Protein AF-A0AA88RQ34-F1 (afdb_monomer)

InterPro domains:
  IPR001025 Bromo adjacent homology (BAH) domain [PF01426] (2-73)
  IPR001025 Bromo adjacent homology (BAH) domain [PS51038] (1-89)
  IPR043151 Bromo adjacent homology (BAH) domain superfamily [G3DSA:2.30.30.490] (1-89)

Structure (mmCIF, N/CA/C/O backbone):
data_AF-A0AA88RQ34-F1
#
_entry.id   AF-A0AA88RQ34-F1
#
loop_
_atom_site.group_PDB
_atom_site.id
_atom_site.type_symbol
_atom_site.label_atom_id
_atom_site.label_alt_id
_atom_site.label_comp_id
_atom_site.label_asym_id
_atom_site.label_entity_id
_atom_site.label_seq_id
_atom_site.pdbx_PDB_ins_code
_atom_site.Cartn_x
_atom_site.Cartn_y
_atom_site.Cartn_z
_atom_site.occupancy
_atom_site.B_iso_or_equiv
_atom_site.auth_seq_id
_atom_site.auth_comp_id
_atom_site.auth_asym_id
_atom_site.auth_atom_id
_atom_site.pdbx_PDB_model_num
ATOM 1 N N . ALA A 1 1 ? -5.042 7.411 10.299 1.00 92.00 1 ALA A N 1
ATOM 2 C CA . ALA A 1 1 ? -5.267 7.741 11.733 1.00 92.00 1 ALA A CA 1
ATOM 3 C C . ALA A 1 1 ? -5.231 6.464 12.579 1.00 92.00 1 ALA A C 1
ATOM 5 O O . ALA A 1 1 ? -5.412 5.398 12.010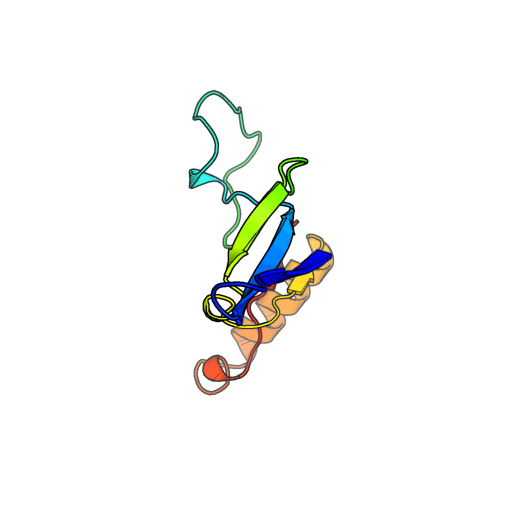 1.00 92.00 1 ALA A O 1
ATOM 6 N N . MET A 1 2 ? -5.004 6.529 13.897 1.00 95.62 2 MET A N 1
ATOM 7 C CA . MET A 1 2 ? -4.983 5.349 14.784 1.00 95.62 2 MET A CA 1
ATOM 8 C C . MET A 1 2 ? -5.837 5.600 16.028 1.00 95.62 2 MET A C 1
ATOM 10 O O . MET A 1 2 ? -5.810 6.704 16.568 1.00 95.62 2 MET A O 1
ATOM 14 N N . TRP A 1 3 ? -6.579 4.589 16.477 1.00 97.38 3 TRP A N 1
ATOM 15 C CA . TRP A 1 3 ? -7.414 4.672 17.677 1.00 97.38 3 TRP A CA 1
ATOM 16 C C . TRP A 1 3 ? -7.529 3.319 18.385 1.00 97.38 3 TRP A C 1
ATOM 18 O O . TRP A 1 3 ? -7.152 2.275 17.853 1.00 97.38 3 TRP A O 1
ATOM 28 N N . GLU A 1 4 ? -8.048 3.347 19.610 1.00 97.94 4 GLU A N 1
ATOM 29 C CA . GLU A 1 4 ? -8.356 2.161 20.408 1.00 97.94 4 GLU A CA 1
ATOM 30 C C . GLU A 1 4 ? -9.869 2.082 20.639 1.00 97.94 4 GLU A C 1
ATOM 32 O O . GLU A 1 4 ? -10.504 3.078 20.992 1.00 97.94 4 GLU A O 1
ATOM 37 N N . ASP A 1 5 ? -10.455 0.902 20.438 1.00 96.38 5 ASP A N 1
ATOM 38 C CA . ASP A 1 5 ? -11.841 0.625 20.800 1.00 96.38 5 ASP A CA 1
ATOM 39 C C . ASP A 1 5 ? -11.961 0.479 22.324 1.00 96.38 5 ASP A C 1
ATOM 41 O O . ASP A 1 5 ? -11.307 -0.361 22.941 1.00 96.38 5 ASP A O 1
ATOM 45 N N . ASN A 1 6 ? -12.813 1.287 22.956 1.00 96.00 6 ASN A N 1
ATOM 46 C CA . ASN A 1 6 ? -12.922 1.311 24.416 1.00 96.00 6 ASN A CA 1
ATOM 47 C C . ASN A 1 6 ? -13.583 0.047 25.008 1.00 96.00 6 ASN A C 1
ATOM 49 O O . ASN A 1 6 ? -13.378 -0.256 26.182 1.00 96.00 6 ASN A O 1
ATOM 53 N N . LYS A 1 7 ? -14.383 -0.692 24.227 1.00 97.12 7 LYS A N 1
ATOM 54 C CA . LYS A 1 7 ? -15.058 -1.914 24.689 1.00 97.12 7 LYS A CA 1
ATOM 55 C C . LYS A 1 7 ? -14.131 -3.118 24.598 1.00 97.12 7 LYS A C 1
ATOM 57 O O . LYS A 1 7 ? -14.043 -3.888 25.549 1.00 97.12 7 LYS A O 1
ATOM 62 N N . THR A 1 8 ? -13.454 -3.286 23.466 1.00 96.31 8 THR A N 1
ATOM 63 C CA . THR A 1 8 ? -12.631 -4.471 23.191 1.00 96.31 8 THR A CA 1
ATOM 64 C C . THR A 1 8 ? -11.150 -4.259 23.484 1.00 96.31 8 THR A C 1
ATOM 66 O O . THR A 1 8 ? -10.396 -5.229 23.492 1.00 96.31 8 THR A O 1
ATOM 69 N N . ARG A 1 9 ? -10.717 -3.008 23.701 1.00 96.31 9 ARG A N 1
ATOM 70 C CA . ARG A 1 9 ? -9.300 -2.599 23.783 1.00 96.31 9 ARG A CA 1
ATOM 71 C C . ARG A 1 9 ? -8.496 -2.913 22.521 1.00 96.31 9 ARG A C 1
ATOM 73 O O . ARG A 1 9 ? -7.267 -2.888 22.534 1.00 96.31 9 ARG A O 1
ATOM 80 N N . SER A 1 10 ? -9.180 -3.199 21.414 1.00 97.12 10 SER A N 1
ATOM 81 C CA . SER A 1 10 ? -8.543 -3.455 20.126 1.00 97.12 10 SER A CA 1
ATOM 82 C C . SER A 1 10 ? -8.030 -2.151 19.530 1.00 97.12 10 SER A C 1
ATOM 84 O O . SER A 1 10 ? -8.714 -1.130 19.566 1.00 97.12 10 SER A O 1
ATOM 86 N N . LYS A 1 11 ? -6.834 -2.192 18.946 1.00 98.06 11 LYS A N 1
ATOM 87 C CA . LYS A 1 11 ? -6.225 -1.042 18.274 1.00 98.06 11 LYS A CA 1
ATOM 88 C C . LYS A 1 11 ? -6.461 -1.133 16.777 1.00 98.06 11 LYS A C 1
ATOM 90 O O . LYS A 1 11 ? -6.248 -2.190 16.183 1.00 98.06 11 LYS A O 1
ATOM 95 N N . TRP A 1 12 ? -6.855 -0.019 16.185 1.00 97.81 12 TRP A N 1
ATOM 96 C CA . TRP A 1 12 ? -7.269 0.081 14.794 1.00 97.81 12 TRP A CA 1
ATOM 97 C C . TRP A 1 12 ? -6.543 1.222 14.092 1.00 97.81 12 TRP A C 1
ATOM 99 O O . TRP A 1 12 ? -6.149 2.210 14.718 1.00 97.81 12 TRP A O 1
ATOM 109 N N . VAL A 1 13 ? -6.362 1.066 12.786 1.00 97.19 13 VAL A N 1
ATOM 110 C CA . VAL A 1 13 ? -5.686 2.025 11.916 1.00 97.19 13 VAL A CA 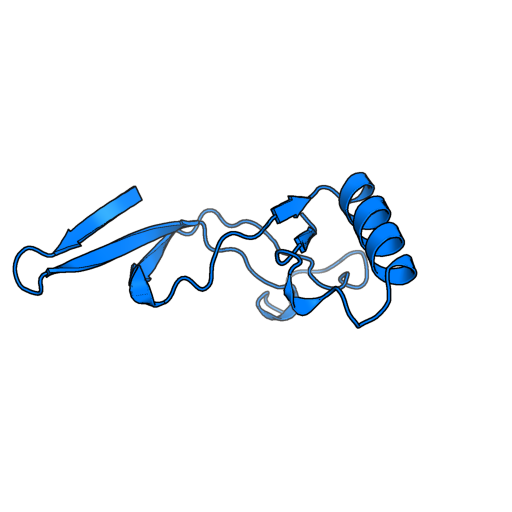1
ATOM 111 C C . VAL A 1 13 ? -6.534 2.262 10.673 1.00 97.19 13 VAL A C 1
ATOM 113 O O . VAL A 1 13 ? -7.013 1.308 10.068 1.00 97.19 13 VAL A O 1
ATOM 116 N N . ILE A 1 14 ? -6.676 3.535 10.302 1.00 96.25 14 ILE A N 1
ATOM 117 C CA . ILE A 1 14 ? -7.149 3.995 8.994 1.00 96.25 14 ILE A CA 1
ATOM 118 C C . ILE A 1 14 ? -5.923 4.353 8.169 1.00 96.25 14 ILE A C 1
ATOM 120 O O . ILE A 1 14 ? -5.108 5.170 8.625 1.00 96.25 14 ILE A O 1
ATOM 124 N N . GLY A 1 15 ? -5.833 3.791 6.972 1.00 92.75 15 GLY A N 1
ATOM 125 C CA . GLY A 1 15 ? -4.872 4.185 5.948 1.00 92.75 15 GLY A CA 1
ATOM 126 C C . GLY A 1 15 ? -5.490 4.097 4.559 1.00 92.75 15 GLY A C 1
ATOM 127 O O . GLY A 1 15 ? -6.513 3.439 4.385 1.00 92.75 15 GLY A O 1
ATOM 128 N N . SER A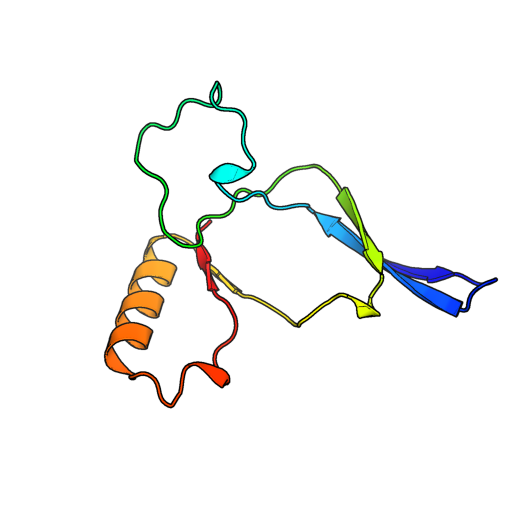 1 16 ? -4.855 4.744 3.587 1.00 93.25 16 SER A N 1
ATOM 129 C CA . SER A 1 16 ? -5.241 4.635 2.183 1.00 93.25 16 SER A CA 1
ATOM 130 C C . SER A 1 16 ? -4.954 3.225 1.673 1.00 93.25 16 SER A C 1
ATOM 132 O O . SER A 1 16 ? -3.879 2.672 1.925 1.00 93.25 16 SER A O 1
ATOM 134 N N . GLN A 1 17 ? -5.906 2.636 0.958 1.00 93.94 17 GLN A N 1
ATOM 135 C CA . GLN A 1 17 ? -5.708 1.360 0.289 1.00 93.94 17 GLN A CA 1
ATOM 136 C C . GLN A 1 17 ? -4.863 1.557 -0.964 1.00 93.94 17 GLN A C 1
ATOM 138 O O . GLN A 1 17 ? -5.159 2.426 -1.788 1.00 93.94 17 GLN A O 1
ATOM 143 N N . CYS A 1 18 ? -3.853 0.711 -1.126 1.00 93.81 18 CYS A N 1
ATOM 144 C CA . CYS A 1 18 ? -3.157 0.546 -2.392 1.00 93.81 18 CYS A CA 1
ATOM 145 C C . CYS A 1 18 ? -3.595 -0.764 -3.045 1.00 93.81 18 CYS A C 1
ATOM 147 O O . CYS A 1 18 ? -3.947 -1.717 -2.346 1.00 93.81 18 CYS A O 1
ATOM 149 N N . TYR A 1 19 ? -3.548 -0.797 -4.369 1.00 92.00 19 TYR A N 1
ATOM 150 C CA . TYR A 1 19 ? -3.917 -1.957 -5.171 1.00 92.00 19 TYR A CA 1
ATOM 151 C C . TYR A 1 19 ? -2.715 -2.456 -5.953 1.00 92.00 19 TYR A C 1
ATOM 153 O O . TYR A 1 19 ? -1.984 -1.653 -6.538 1.00 92.00 19 TYR A O 1
ATOM 161 N N . PHE A 1 20 ? -2.528 -3.771 -5.990 1.00 91.75 20 PHE A N 1
ATOM 162 C CA . PHE A 1 20 ? -1.660 -4.368 -6.988 1.00 91.75 20 PHE A CA 1
ATOM 163 C C . PHE A 1 20 ? -2.324 -4.287 -8.362 1.00 91.75 20 PHE A C 1
ATOM 165 O O . PHE A 1 20 ? -3.550 -4.187 -8.462 1.00 91.75 20 PHE A O 1
ATOM 172 N N . PRO A 1 21 ? -1.531 -4.383 -9.437 1.00 90.12 21 PRO A N 1
ATOM 173 C CA . PRO A 1 21 ? 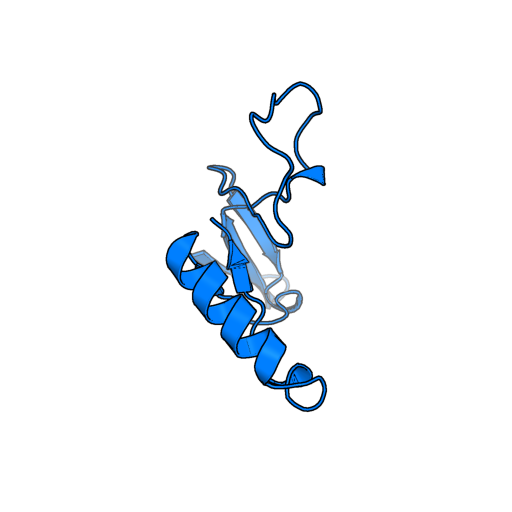-2.058 -4.515 -10.779 1.00 90.12 21 PRO A CA 1
ATOM 174 C C . PRO A 1 21 ? -3.144 -5.599 -10.864 1.00 90.12 21 PRO A C 1
ATOM 176 O O . PRO A 1 21 ? -4.190 -5.358 -11.450 1.00 90.12 21 PRO A O 1
ATOM 179 N N . ASP A 1 22 ? -2.974 -6.754 -10.230 1.00 89.19 22 ASP A N 1
ATOM 180 C CA . ASP A 1 22 ? -3.953 -7.849 -10.312 1.00 89.19 22 ASP A CA 1
ATOM 181 C C . ASP A 1 22 ? -5.269 -7.580 -9.558 1.00 89.19 22 ASP A C 1
ATOM 183 O O . ASP A 1 22 ? -6.265 -8.254 -9.811 1.00 89.19 22 ASP A O 1
ATOM 187 N N . ASP A 1 23 ? -5.305 -6.576 -8.676 1.00 90.62 23 ASP A N 1
ATOM 188 C CA . ASP A 1 23 ? -6.524 -6.178 -7.966 1.00 90.62 23 ASP A CA 1
ATOM 189 C C . ASP A 1 23 ? -7.416 -5.239 -8.805 1.00 90.62 23 ASP A C 1
ATOM 191 O O . ASP A 1 23 ? -8.561 -4.965 -8.433 1.00 90.62 23 ASP A O 1
ATOM 195 N N . LEU A 1 24 ? -6.899 -4.703 -9.919 1.00 87.88 24 LEU A N 1
ATOM 196 C CA . LEU A 1 24 ? -7.632 -3.776 -10.781 1.00 87.88 24 LEU A CA 1
ATOM 197 C C . LEU A 1 24 ? -8.457 -4.526 -11.841 1.00 87.88 24 LEU A C 1
ATOM 199 O O . LEU A 1 24 ? -7.951 -5.487 -12.425 1.00 87.88 24 LEU A O 1
ATOM 203 N N . PRO A 1 25 ? -9.679 -4.054 -12.167 1.00 88.75 25 PRO A N 1
ATOM 204 C CA . PRO A 1 25 ? -10.498 -4.645 -13.226 1.00 88.75 25 PRO A CA 1
ATOM 205 C C . PRO A 1 25 ? -9.762 -4.714 -14.571 1.00 88.75 25 PRO A C 1
ATOM 207 O O . PRO A 1 25 ? -8.976 -3.820 -14.898 1.00 88.75 25 PRO A O 1
ATOM 210 N N . GLU A 1 26 ? -10.045 -5.743 -15.375 1.00 83.50 26 GLU A N 1
ATOM 211 C CA . GLU A 1 26 ? -9.420 -5.938 -16.695 1.00 83.50 26 GLU A CA 1
ATOM 212 C C . GLU A 1 26 ? -9.688 -4.761 -17.646 1.00 83.50 26 GLU A C 1
ATOM 214 O O . GLU A 1 26 ? -8.880 -4.462 -18.525 1.00 83.50 26 GLU A O 1
ATOM 219 N N . GLU A 1 27 ? -10.802 -4.053 -17.450 1.00 83.38 27 GLU A N 1
ATOM 220 C CA . GLU A 1 27 ? -11.192 -2.888 -18.241 1.00 83.38 27 GLU A CA 1
ATOM 221 C C . GLU A 1 27 ? -10.306 -1.664 -17.980 1.00 83.38 27 GLU A C 1
ATOM 223 O O . GLU A 1 27 ? -10.309 -0.717 -18.775 1.00 83.38 27 GLU A O 1
ATOM 228 N N . VAL A 1 28 ? -9.534 -1.664 -16.887 1.00 81.75 28 VAL A N 1
ATOM 229 C CA . VAL A 1 28 ? -8.512 -0.647 -16.636 1.00 81.75 28 VAL A CA 1
ATOM 230 C C . VAL A 1 28 ? -7.349 -0.918 -17.586 1.00 81.75 28 VAL A C 1
ATOM 232 O O . VAL A 1 28 ? -6.402 -1.636 -17.268 1.00 81.75 28 VAL A O 1
ATOM 235 N N . GLY A 1 29 ? -7.453 -0.349 -18.788 1.00 71.88 29 GLY A N 1
ATOM 236 C CA . GLY A 1 29 ? -6.447 -0.476 -19.833 1.00 71.88 29 GLY A CA 1
ATOM 237 C C . GLY A 1 29 ? -5.074 -0.020 -19.345 1.00 71.88 29 GLY A C 1
ATOM 238 O O . GLY A 1 29 ? -4.918 1.097 -18.848 1.00 71.88 29 GLY A O 1
ATOM 239 N N . ARG A 1 30 ? -4.070 -0.885 -19.510 1.00 75.31 30 ARG A N 1
ATOM 240 C CA . ARG A 1 30 ? -2.684 -0.606 -19.122 1.00 75.31 30 ARG A CA 1
ATOM 241 C C . ARG A 1 30 ? -1.853 -0.383 -20.377 1.00 75.31 30 ARG A C 1
ATOM 243 O O . ARG A 1 30 ? -1.856 -1.243 -21.257 1.00 75.31 30 ARG A O 1
ATOM 250 N N . PRO A 1 31 ? -1.144 0.751 -20.492 1.00 72.56 31 PRO A N 1
ATOM 251 C CA . PRO A 1 31 ? -0.308 1.019 -21.658 1.00 72.56 31 PRO A CA 1
ATOM 252 C C . PRO A 1 31 ? 0.911 0.085 -21.733 1.00 72.56 31 PRO A C 1
ATOM 254 O O . PRO A 1 31 ? 1.465 -0.096 -22.814 1.00 72.56 31 PRO A O 1
ATOM 257 N N . CYS A 1 32 ? 1.307 -0.516 -20.605 1.00 75.94 32 CYS A N 1
ATOM 258 C CA . CYS A 1 32 ? 2.468 -1.391 -20.465 1.00 75.94 32 CYS A CA 1
ATOM 259 C C . CYS A 1 32 ? 2.143 -2.602 -19.575 1.00 75.94 32 CYS A C 1
ATOM 261 O O . CYS A 1 32 ? 1.150 -2.599 -18.843 1.00 75.94 32 CYS A O 1
ATOM 263 N N . ALA A 1 33 ? 2.997 -3.629 -19.629 1.00 83.19 33 ALA A N 1
ATOM 264 C CA . ALA A 1 33 ? 2.959 -4.724 -18.663 1.00 83.19 33 ALA A CA 1
ATOM 265 C C . ALA A 1 33 ? 3.288 -4.193 -17.254 1.00 83.19 33 ALA A C 1
ATOM 267 O O . ALA A 1 33 ? 4.159 -3.326 -17.148 1.00 83.19 33 ALA A O 1
ATOM 268 N N . PRO A 1 34 ? 2.610 -4.685 -16.202 1.00 81.00 34 PRO A N 1
ATOM 269 C CA . PRO A 1 34 ? 2.868 -4.236 -14.844 1.00 81.00 34 PRO A CA 1
ATOM 270 C C . PRO A 1 34 ? 4.250 -4.676 -14.366 1.00 81.00 34 PRO A C 1
ATOM 272 O O . PRO A 1 34 ? 4.701 -5.788 -14.658 1.00 81.00 34 PRO A O 1
ATOM 275 N N . GLU A 1 35 ? 4.900 -3.807 -13.604 1.00 83.88 35 GLU A N 1
ATOM 276 C CA . GLU A 1 35 ? 6.183 -4.111 -12.981 1.00 83.88 35 GLU A CA 1
ATOM 277 C C . GLU A 1 35 ? 5.990 -4.914 -11.688 1.00 83.88 35 GLU A C 1
ATOM 279 O O . GLU A 1 35 ? 4.972 -4.825 -10.992 1.00 83.88 35 GLU A O 1
ATOM 284 N N . SER A 1 36 ? 6.999 -5.708 -11.324 1.00 79.50 36 SER A N 1
ATOM 285 C CA . SER A 1 36 ? 6.974 -6.434 -10.052 1.00 79.50 36 SER A CA 1
ATOM 286 C C . SER A 1 36 ? 6.934 -5.446 -8.883 1.00 79.50 36 SER A C 1
ATOM 288 O O . SER A 1 36 ? 7.783 -4.564 -8.788 1.00 79.50 36 SER A O 1
ATOM 290 N N . ASN A 1 37 ? 6.017 -5.661 -7.934 1.00 91.06 37 ASN A N 1
ATOM 291 C CA . ASN A 1 37 ? 5.789 -4.789 -6.772 1.00 91.06 37 ASN A CA 1
ATOM 292 C C . ASN A 1 37 ? 5.291 -3.374 -7.118 1.00 91.06 37 ASN A C 1
ATOM 294 O O . ASN A 1 37 ? 5.405 -2.476 -6.283 1.00 91.06 37 ASN A O 1
ATOM 298 N N . GLU A 1 38 ? 4.742 -3.161 -8.314 1.00 93.44 38 GLU A N 1
ATOM 299 C CA . GLU A 1 38 ? 3.964 -1.961 -8.622 1.00 93.44 38 GLU A CA 1
ATOM 300 C C . GLU A 1 38 ? 2.702 -1.910 -7.755 1.00 93.44 38 GLU A C 1
ATOM 302 O O . GLU A 1 38 ? 2.048 -2.930 -7.530 1.00 93.44 38 GLU A O 1
ATOM 307 N N . VAL A 1 39 ? 2.383 -0.726 -7.236 1.00 94.62 39 VAL A N 1
ATOM 308 C CA . VAL A 1 39 ? 1.172 -0.469 -6.457 1.00 94.62 39 VAL A CA 1
ATOM 309 C C . VAL A 1 39 ? 0.555 0.863 -6.862 1.00 94.62 39 VAL A C 1
ATOM 311 O O . VAL A 1 39 ? 1.255 1.841 -7.113 1.00 94.62 39 VAL A O 1
ATOM 314 N N . TYR A 1 40 ? -0.772 0.919 -6.860 1.00 91.69 40 TYR A N 1
ATOM 315 C CA . TYR A 1 40 ? -1.531 2.124 -7.176 1.00 91.69 40 TYR A CA 1
ATOM 316 C C . TYR A 1 40 ? -2.213 2.654 -5.923 1.00 91.69 40 TYR A C 1
ATOM 318 O O . TYR A 1 40 ? -3.000 1.945 -5.292 1.00 91.69 40 TYR A O 1
ATOM 326 N N . GLU A 1 41 ? -1.917 3.902 -5.561 1.00 91.62 41 GLU A N 1
ATOM 327 C CA . GLU A 1 41 ? -2.608 4.588 -4.472 1.00 91.62 41 GLU A CA 1
ATOM 328 C C . GLU A 1 41 ? -4.072 4.840 -4.852 1.00 91.62 41 GLU A C 1
ATOM 330 O O . GLU A 1 41 ? -4.382 5.269 -5.966 1.00 91.62 41 GLU A O 1
ATOM 335 N N . SER A 1 42 ? -4.980 4.601 -3.908 1.00 91.19 42 SER A N 1
ATOM 336 C CA . SER A 1 42 ? -6.382 4.974 -4.049 1.00 91.19 42 SER A CA 1
ATOM 337 C C . SER A 1 42 ? -6.783 6.050 -3.050 1.00 91.19 42 SER A C 1
ATOM 339 O O . SER A 1 42 ? -6.141 6.269 -2.027 1.00 91.19 42 SER A O 1
ATOM 341 N N . ASN A 1 43 ? -7.916 6.687 -3.327 1.00 91.94 43 ASN A N 1
ATOM 342 C CA . ASN A 1 43 ? -8.599 7.567 -2.385 1.00 91.94 43 ASN A CA 1
ATOM 343 C C . ASN A 1 43 ? -9.546 6.805 -1.436 1.00 91.94 43 ASN A C 1
ATOM 345 O O . ASN A 1 43 ? -10.388 7.431 -0.790 1.00 91.94 43 ASN A O 1
ATOM 349 N N . HIS A 1 44 ? -9.462 5.471 -1.394 1.00 93.31 44 HIS A N 1
ATOM 350 C CA . HIS A 1 44 ? -10.287 4.642 -0.530 1.00 93.31 44 HIS A CA 1
ATOM 351 C C . HIS A 1 44 ? -9.560 4.357 0.782 1.00 93.31 44 HIS A C 1
ATOM 353 O O . HIS A 1 44 ? -8.466 3.794 0.789 1.00 93.31 44 HIS A O 1
ATOM 359 N N . ASP A 1 45 ? -10.192 4.711 1.895 1.00 95.44 45 ASP A N 1
ATOM 360 C CA . ASP A 1 45 ? -9.674 4.409 3.223 1.00 95.44 45 ASP A CA 1
ATOM 361 C C . ASP A 1 45 ? -10.045 2.983 3.640 1.00 95.44 45 ASP A C 1
ATOM 363 O O . ASP A 1 45 ? -11.207 2.580 3.572 1.00 95.44 45 ASP A O 1
ATOM 367 N N . ILE A 1 46 ? -9.073 2.248 4.176 1.00 94.44 46 ILE A N 1
ATOM 368 C CA . ILE A 1 46 ? -9.288 0.955 4.831 1.00 94.44 46 ILE A CA 1
ATOM 369 C C . ILE A 1 46 ? -9.098 1.068 6.334 1.00 94.44 46 ILE A C 1
ATOM 371 O O . ILE A 1 46 ? -8.240 1.799 6.822 1.00 94.44 46 ILE A O 1
ATOM 375 N N . THR A 1 47 ? -9.883 0.285 7.074 1.00 96.44 47 THR A N 1
ATOM 376 C CA . THR A 1 47 ? -9.723 0.107 8.518 1.00 96.44 47 THR A CA 1
ATOM 377 C C . THR A 1 47 ? -9.189 -1.286 8.807 1.00 96.44 47 THR A C 1
ATOM 379 O O . THR A 1 47 ? -9.839 -2.282 8.497 1.00 96.44 47 THR A O 1
ATOM 382 N N . VAL A 1 48 ? -8.020 -1.362 9.438 1.00 95.94 48 VAL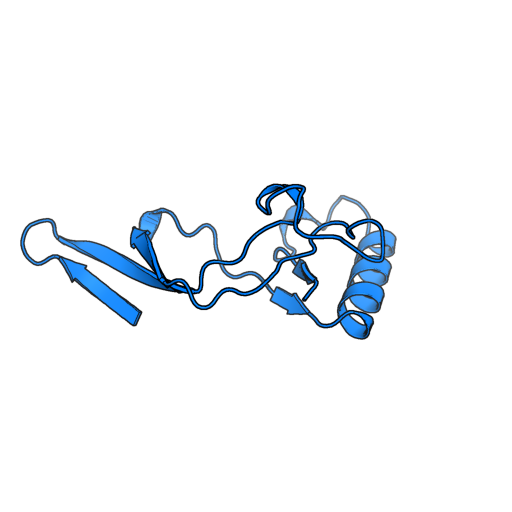 A N 1
ATOM 383 C CA . VAL A 1 48 ? -7.365 -2.627 9.792 1.00 95.94 48 VAL A CA 1
ATOM 384 C C . VAL A 1 48 ? -7.000 -2.659 11.270 1.00 95.94 48 VAL A C 1
ATOM 386 O O . VAL A 1 48 ? -6.722 -1.627 11.885 1.00 95.94 48 VAL A O 1
ATOM 389 N N . MET A 1 49 ? -6.987 -3.853 11.864 1.00 96.88 49 MET A N 1
ATOM 390 C CA . MET A 1 49 ? -6.453 -4.018 13.216 1.00 96.88 49 MET A CA 1
ATOM 391 C C . MET A 1 49 ? -4.941 -3.795 13.202 1.00 96.88 49 MET A C 1
ATOM 393 O O . MET A 1 49 ? -4.232 -4.373 12.381 1.00 96.88 49 MET A O 1
ATOM 397 N N . ALA A 1 50 ? -4.430 -3.031 14.167 1.00 95.94 50 ALA A N 1
ATOM 398 C CA . ALA A 1 50 ? -3.004 -2.720 14.259 1.00 95.94 50 ALA A CA 1
ATOM 399 C C . ALA A 1 50 ? -2.130 -3.982 14.399 1.00 95.94 50 ALA A C 1
ATOM 401 O O . ALA A 1 50 ? -0.999 -4.001 13.930 1.00 95.94 50 ALA A O 1
ATOM 402 N N . GLY A 1 51 ? -2.668 -5.052 14.998 1.00 94.56 51 GLY A N 1
ATOM 403 C CA . GLY A 1 51 ? -1.975 -6.338 15.139 1.00 94.56 51 GLY A CA 1
ATOM 404 C C . GLY A 1 51 ? -1.764 -7.109 13.830 1.00 94.56 51 GLY A C 1
ATOM 405 O O . GLY A 1 51 ? -1.021 -8.082 13.833 1.00 94.56 51 GLY A O 1
ATOM 406 N N . LEU A 1 52 ? -2.396 -6.694 12.726 1.00 94.75 52 LEU A N 1
ATOM 407 C CA . LEU A 1 52 ? -2.205 -7.294 11.399 1.00 94.75 52 LEU A CA 1
ATOM 408 C C . LEU A 1 52 ? -1.089 -6.609 10.594 1.00 94.75 52 LEU A C 1
ATOM 410 O O . LEU A 1 52 ? -0.725 -7.082 9.520 1.00 94.75 52 LEU A O 1
ATOM 414 N N . ILE A 1 53 ? -0.541 -5.497 11.093 1.00 94.12 53 ILE A N 1
ATOM 415 C CA . ILE A 1 53 ? 0.519 -4.753 10.413 1.00 94.12 53 ILE A CA 1
ATOM 416 C C . ILE A 1 53 ? 1.835 -5.516 10.569 1.00 94.12 53 ILE A C 1
ATOM 418 O O . ILE A 1 53 ? 2.359 -5.651 11.672 1.00 94.12 53 ILE A O 1
ATOM 422 N N . GLN A 1 54 ? 2.390 -5.982 9.450 1.00 92.81 54 GLN A N 1
ATOM 423 C CA . GLN A 1 54 ? 3.644 -6.746 9.437 1.00 92.81 54 GLN A CA 1
ATOM 424 C C . GLN A 1 54 ? 4.889 -5.863 9.608 1.00 92.81 54 GLN A C 1
ATOM 426 O O . GLN A 1 54 ? 5.945 -6.345 10.011 1.00 92.81 54 GLN A O 1
ATOM 431 N N . GLY A 1 55 ? 4.774 -4.566 9.327 1.00 91.88 55 GLY A N 1
ATOM 432 C CA . GLY A 1 55 ? 5.853 -3.599 9.480 1.00 91.88 55 GLY A CA 1
ATOM 433 C C . GLY A 1 55 ? 5.771 -2.471 8.453 1.00 91.88 55 GLY A C 1
ATOM 434 O O . GLY A 1 55 ? 4.865 -2.454 7.619 1.00 91.88 55 GLY A O 1
ATOM 435 N N . PRO A 1 56 ? 6.705 -1.509 8.511 1.00 92.56 56 PRO A N 1
ATOM 436 C CA . PRO A 1 56 ? 6.816 -0.468 7.501 1.00 92.56 56 PRO A CA 1
ATOM 437 C C . PRO A 1 56 ? 7.331 -1.040 6.174 1.00 92.56 56 PRO A C 1
ATOM 439 O O . PRO A 1 56 ? 8.202 -1.912 6.154 1.00 92.56 56 PRO A O 1
ATOM 442 N N . CYS A 1 57 ? 6.849 -0.476 5.074 1.00 93.62 57 CYS A N 1
ATOM 443 C CA . CYS A 1 57 ? 7.406 -0.661 3.739 1.00 93.62 57 CYS A CA 1
ATOM 444 C C . CYS A 1 57 ? 7.861 0.688 3.174 1.00 93.62 57 CYS A C 1
ATOM 446 O O . CYS A 1 57 ? 7.548 1.744 3.729 1.00 93.62 57 CYS A O 1
ATOM 448 N N . GLU A 1 58 ? 8.624 0.644 2.090 1.00 94.62 58 GLU A N 1
ATOM 449 C CA . GLU A 1 58 ? 9.017 1.825 1.329 1.00 94.62 58 GLU A CA 1
ATOM 450 C C . GLU A 1 58 ? 8.311 1.811 -0.021 1.00 94.62 58 GLU A C 1
ATOM 452 O O . GLU A 1 58 ? 8.237 0.780 -0.683 1.00 94.62 58 GLU A O 1
ATOM 457 N N . VAL A 1 59 ? 7.798 2.966 -0.427 1.00 94.75 59 VAL A N 1
ATOM 458 C CA . VAL A 1 59 ? 7.198 3.164 -1.745 1.00 94.75 59 VAL A CA 1
ATOM 459 C C . VAL A 1 59 ? 8.063 4.188 -2.465 1.00 94.75 59 VAL A C 1
ATOM 461 O O . VAL A 1 59 ? 8.315 5.273 -1.931 1.00 94.75 59 VAL A O 1
ATOM 464 N N . LEU A 1 60 ? 8.606 3.810 -3.620 1.00 95.38 60 LEU A N 1
ATOM 465 C CA . LEU A 1 60 ? 9.618 4.578 -4.335 1.00 95.38 60 LEU A CA 1
ATOM 466 C C . LEU A 1 60 ? 9.152 4.913 -5.755 1.00 95.38 60 LEU A C 1
ATOM 468 O O . LEU A 1 60 ? 8.559 4.061 -6.413 1.00 95.38 60 LEU A O 1
ATOM 472 N N . PRO A 1 61 ? 9.509 6.103 -6.272 1.00 94.38 61 PRO A N 1
ATOM 473 C CA . PRO A 1 61 ? 9.317 6.412 -7.681 1.00 94.38 61 PRO A CA 1
ATOM 474 C C . PRO A 1 61 ? 10.230 5.544 -8.557 1.00 94.38 61 PRO A C 1
ATOM 476 O O . PRO A 1 61 ? 11.318 5.147 -8.125 1.00 94.38 61 PRO A O 1
ATOM 479 N N . SER A 1 62 ? 9.831 5.345 -9.816 1.00 92.19 62 SER A N 1
ATOM 480 C CA . SER A 1 62 ? 10.505 4.478 -10.801 1.00 92.19 62 SER A CA 1
ATOM 481 C C . SER A 1 62 ? 12.039 4.545 -10.805 1.00 92.19 62 SER A C 1
ATOM 483 O O . SER A 1 62 ? 12.699 3.510 -10.719 1.00 92.19 62 SER A O 1
ATOM 485 N N . SER A 1 63 ? 12.642 5.740 -10.825 1.00 94.06 63 SER A N 1
ATOM 486 C CA . SER A 1 63 ? 14.109 5.869 -10.840 1.00 94.06 63 SER A CA 1
ATOM 487 C C . SER A 1 63 ? 14.772 5.260 -9.600 1.00 94.06 63 SER A C 1
ATOM 489 O O . SER A 1 63 ? 15.701 4.464 -9.721 1.00 94.06 63 SER A O 1
ATOM 491 N N . LYS A 1 64 ? 14.252 5.570 -8.409 1.00 95.69 64 LYS A N 1
ATOM 492 C CA . LYS A 1 64 ? 14.780 5.069 -7.133 1.00 95.69 64 LYS A CA 1
ATOM 493 C C . LYS A 1 64 ? 14.486 3.590 -6.931 1.00 95.69 64 LYS A C 1
ATOM 495 O O . LYS A 1 64 ? 15.316 2.874 -6.379 1.00 95.69 64 LYS A O 1
ATOM 500 N N . PHE A 1 65 ? 13.317 3.131 -7.374 1.00 94.69 65 PHE A N 1
ATOM 501 C CA . PHE A 1 65 ? 12.967 1.717 -7.329 1.00 94.69 65 PHE A CA 1
ATOM 502 C C . PHE A 1 65 ? 13.942 0.882 -8.165 1.00 94.69 65 PHE A C 1
ATOM 504 O O . PHE A 1 65 ? 14.416 -0.156 -7.702 1.00 94.69 65 PHE A O 1
ATOM 511 N N . ASN A 1 66 ? 14.299 1.360 -9.360 1.00 93.12 66 ASN A N 1
ATOM 512 C CA . ASN A 1 66 ? 15.262 0.693 -10.233 1.00 93.12 66 ASN A CA 1
ATOM 513 C C . ASN A 1 66 ? 16.662 0.6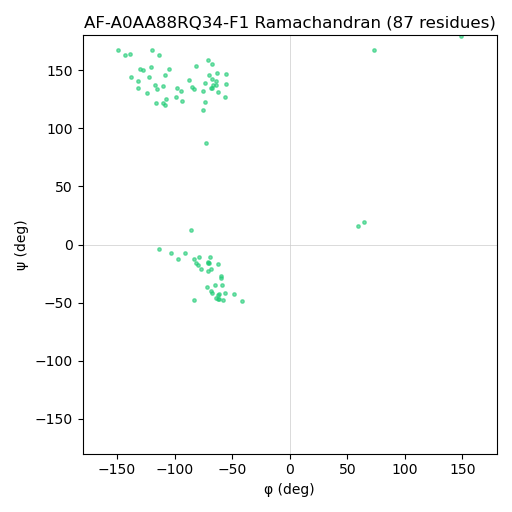38 -9.610 1.00 93.12 66 ASN A C 1
ATOM 515 O O . ASN A 1 66 ? 17.282 -0.426 -9.595 1.00 93.12 66 ASN A O 1
ATOM 519 N N . GLU A 1 67 ? 17.140 1.750 -9.046 1.00 94.38 67 GLU A N 1
ATOM 520 C CA . GLU A 1 67 ? 18.421 1.804 -8.327 1.00 94.38 67 GLU A CA 1
ATOM 521 C C . GLU A 1 67 ? 18.456 0.813 -7.151 1.00 94.38 67 GLU A C 1
ATOM 523 O O . GLU A 1 67 ? 19.401 0.032 -7.011 1.00 94.38 67 GLU A O 1
ATOM 528 N N . GLU A 1 68 ? 17.405 0.793 -6.326 1.00 93.06 68 GLU A N 1
ATOM 529 C CA . GLU A 1 68 ? 17.313 -0.091 -5.163 1.00 93.06 68 GLU A CA 1
ATOM 530 C C . GLU A 1 68 ? 17.177 -1.564 -5.570 1.00 93.06 68 GLU A C 1
ATOM 532 O O . GLU A 1 68 ? 17.820 -2.433 -4.978 1.00 93.06 68 GLU A O 1
ATOM 537 N N . SER A 1 69 ? 16.403 -1.859 -6.614 1.00 90.69 69 SER A N 1
ATOM 538 C CA . SER A 1 69 ? 16.248 -3.215 -7.152 1.00 90.69 69 SER A CA 1
ATOM 539 C C . SER A 1 69 ? 17.574 -3.758 -7.676 1.00 90.69 69 SER A C 1
ATOM 541 O O . SER A 1 69 ? 17.956 -4.885 -7.350 1.00 90.69 69 SER A O 1
ATOM 543 N N . GLN A 1 70 ? 18.334 -2.937 -8.407 1.00 91.94 70 GLN A N 1
ATOM 544 C CA . GLN A 1 70 ? 19.685 -3.292 -8.831 1.00 91.94 70 GLN A CA 1
ATOM 545 C C . GLN A 1 70 ? 20.597 -3.504 -7.622 1.00 91.94 70 GLN A C 1
ATOM 547 O O . GLN A 1 70 ? 21.276 -4.528 -7.545 1.00 91.94 70 GLN A O 1
ATOM 552 N N . ARG A 1 71 ? 20.592 -2.598 -6.638 1.00 91.44 71 ARG A N 1
ATOM 553 C CA . ARG A 1 71 ? 21.397 -2.742 -5.415 1.00 91.44 71 ARG A CA 1
ATOM 554 C C . ARG A 1 71 ? 21.099 -4.058 -4.685 1.00 91.44 71 ARG A C 1
ATOM 556 O O . ARG A 1 71 ? 22.030 -4.730 -4.243 1.00 91.44 71 ARG A O 1
ATOM 563 N N . ARG A 1 72 ? 19.823 -4.451 -4.586 1.00 90.19 72 ARG A N 1
ATOM 564 C CA . ARG A 1 72 ? 19.379 -5.716 -3.969 1.00 90.19 72 ARG A CA 1
ATOM 565 C C . ARG A 1 72 ? 19.809 -6.942 -4.763 1.00 90.19 72 ARG A C 1
ATOM 567 O O . ARG A 1 72 ? 20.273 -7.903 -4.155 1.00 90.19 72 ARG A O 1
ATOM 574 N N . ALA A 1 73 ? 19.720 -6.896 -6.091 1.00 88.00 73 ALA A N 1
ATOM 575 C CA . ALA A 1 73 ? 20.156 -7.992 -6.955 1.00 88.00 73 ALA A CA 1
ATOM 576 C C . ALA A 1 73 ? 21.647 -8.330 -6.756 1.00 88.00 73 A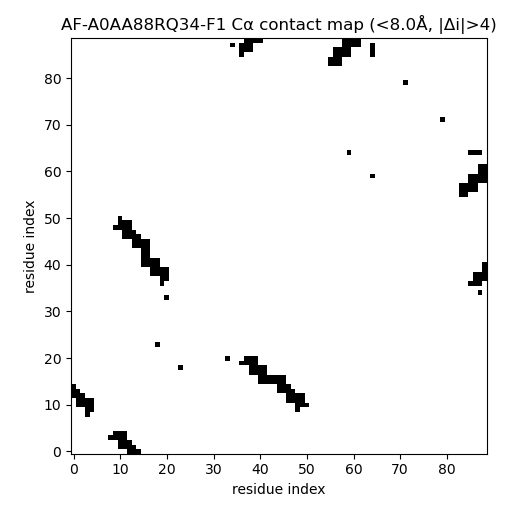LA A C 1
ATOM 578 O O . ALA A 1 73 ? 22.023 -9.500 -6.771 1.00 88.00 73 ALA A O 1
ATOM 579 N N . HIS A 1 74 ? 22.485 -7.321 -6.491 1.00 86.69 74 HIS A N 1
ATOM 580 C CA . HIS A 1 74 ? 23.917 -7.505 -6.226 1.00 86.69 74 HIS A CA 1
ATOM 581 C C . HIS A 1 74 ? 24.242 -7.964 -4.793 1.00 86.69 74 HIS A C 1
ATOM 583 O O . HIS A 1 74 ? 25.347 -8.444 -4.549 1.00 86.69 74 HIS A O 1
ATOM 589 N N . LEU A 1 75 ? 23.317 -7.820 -3.835 1.00 82.38 75 LEU A N 1
ATOM 590 C CA . LEU A 1 75 ? 23.569 -8.102 -2.415 1.00 82.38 75 LEU A CA 1
ATOM 591 C C . LEU A 1 75 ? 23.472 -9.602 -2.060 1.00 82.38 75 LEU A C 1
ATOM 593 O O . LEU A 1 75 ? 23.981 -10.026 -1.024 1.00 82.38 75 LEU A O 1
ATOM 597 N N . GLY A 1 76 ? 22.870 -10.421 -2.928 1.00 67.75 76 GLY A N 1
ATOM 598 C CA . GLY A 1 76 ? 22.705 -11.862 -2.716 1.00 67.75 76 GLY A CA 1
ATOM 599 C C . GLY A 1 76 ? 21.651 -12.229 -1.655 1.00 67.75 76 GLY A C 1
ATOM 600 O O . GLY A 1 76 ? 21.164 -11.400 -0.887 1.00 67.75 76 GLY A O 1
ATOM 601 N N . ASN A 1 77 ? 21.276 -13.513 -1.613 1.00 64.06 77 ASN A N 1
ATOM 602 C CA . ASN A 1 77 ? 20.090 -13.992 -0.884 1.00 64.06 77 ASN A CA 1
ATOM 603 C C . ASN A 1 77 ? 20.203 -13.957 0.654 1.00 64.06 77 ASN A C 1
ATOM 605 O O . ASN A 1 77 ? 19.196 -14.064 1.339 1.00 64.06 77 ASN A O 1
ATOM 609 N N . SER A 1 78 ? 21.405 -13.817 1.219 1.00 58.28 78 SER A N 1
ATOM 610 C CA . SER A 1 78 ? 21.636 -13.915 2.671 1.00 58.28 78 SER A CA 1
ATOM 611 C C . SER A 1 78 ? 21.256 -12.657 3.458 1.00 58.28 78 SER A C 1
ATOM 613 O O . SER A 1 78 ? 21.229 -12.691 4.686 1.00 58.28 78 SER A O 1
ATOM 615 N N . THR A 1 79 ? 20.972 -11.541 2.777 1.00 60.00 79 THR A N 1
ATOM 616 C CA . THR A 1 79 ? 20.651 -10.255 3.429 1.00 60.00 79 THR A CA 1
ATOM 617 C C . THR A 1 79 ? 19.209 -9.800 3.192 1.00 60.00 79 THR A C 1
ATOM 619 O O . THR A 1 79 ? 18.793 -8.790 3.758 1.00 60.00 79 THR A O 1
ATOM 622 N N . SER A 1 80 ? 18.435 -10.540 2.389 1.00 60.72 80 SER A N 1
ATOM 623 C CA . SER A 1 80 ? 17.061 -10.192 2.005 1.00 60.72 80 SER A CA 1
ATOM 624 C C . SER A 1 80 ? 16.093 -10.195 3.192 1.00 60.72 80 SER A C 1
ATOM 626 O O . SER A 1 80 ? 15.249 -9.309 3.273 1.00 60.72 80 SER A O 1
ATOM 628 N N . GLU A 1 81 ? 16.278 -11.092 4.168 1.00 61.03 81 GLU A N 1
ATOM 629 C CA . GLU A 1 81 ? 15.419 -11.208 5.361 1.00 61.03 81 GLU A CA 1
ATOM 630 C C . GLU A 1 81 ? 15.412 -9.958 6.260 1.00 61.03 81 GLU A C 1
ATOM 632 O O . GLU A 1 81 ? 14.520 -9.799 7.090 1.00 61.03 81 GLU A O 1
ATOM 637 N N . ARG A 1 82 ? 16.391 -9.051 6.116 1.00 73.12 82 ARG A N 1
ATOM 638 C CA . ARG A 1 82 ? 16.457 -7.797 6.891 1.00 73.12 82 ARG A CA 1
ATOM 639 C C . ARG A 1 82 ? 16.023 -6.561 6.113 1.00 73.12 82 ARG A C 1
ATOM 641 O O . ARG A 1 82 ? 15.952 -5.479 6.698 1.00 73.12 82 ARG A O 1
ATOM 648 N N . LEU A 1 83 ? 15.778 -6.682 4.811 1.00 85.69 83 LEU A N 1
ATOM 649 C CA . LEU A 1 83 ? 15.392 -5.544 3.989 1.00 85.69 83 LEU A CA 1
ATOM 650 C C . LEU A 1 83 ? 13.888 -5.320 4.088 1.00 85.69 83 LEU A C 1
ATOM 652 O O . LEU A 1 83 ? 13.094 -6.252 3.995 1.00 85.69 83 LEU A O 1
ATOM 656 N N . ARG A 1 84 ? 13.491 -4.057 4.250 1.00 90.69 84 ARG A N 1
ATOM 657 C CA . ARG A 1 84 ? 12.075 -3.692 4.206 1.00 90.69 84 ARG A CA 1
ATOM 658 C C . ARG A 1 84 ? 11.504 -3.988 2.814 1.00 90.69 84 ARG A C 1
ATOM 660 O O . ARG A 1 84 ? 12.236 -3.837 1.821 1.00 90.69 84 ARG A O 1
ATOM 667 N N . PRO A 1 85 ? 10.219 -4.368 2.721 1.00 92.81 85 PRO A N 1
ATOM 668 C CA . PRO A 1 85 ? 9.524 -4.431 1.444 1.00 92.81 85 PRO A CA 1
ATOM 669 C C . PRO A 1 85 ? 9.614 -3.083 0.727 1.00 92.81 85 PRO A C 1
ATOM 671 O O . PRO A 1 85 ? 9.501 -2.036 1.371 1.00 92.81 85 PRO A O 1
ATOM 674 N N . VAL A 1 86 ? 9.843 -3.124 -0.584 1.00 94.25 86 VAL A N 1
ATOM 675 C CA . VAL A 1 86 ? 9.896 -1.944 -1.451 1.00 94.25 86 VAL A CA 1
ATOM 676 C C . VAL A 1 86 ? 8.888 -2.135 -2.572 1.00 94.25 86 VAL A C 1
ATOM 678 O O . VAL A 1 86 ? 8.893 -3.182 -3.219 1.00 94.25 86 VAL A O 1
ATOM 681 N N . TYR A 1 87 ? 8.065 -1.119 -2.789 1.00 95.25 87 TYR A N 1
ATOM 682 C CA . TYR A 1 87 ? 7.050 -1.066 -3.831 1.00 95.25 87 TYR A CA 1
ATOM 683 C C . TYR A 1 87 ? 7.308 0.111 -4.772 1.00 95.25 87 TYR A C 1
ATOM 685 O O . TYR A 1 87 ? 7.914 1.114 -4.380 1.00 95.25 87 TYR A O 1
ATOM 693 N N . LEU A 1 88 ? 6.863 -0.030 -6.013 1.00 94.94 88 LEU A N 1
ATOM 694 C CA . LEU A 1 88 ? 6.930 0.990 -7.051 1.00 94.94 88 LEU A CA 1
ATOM 695 C C . LEU A 1 88 ? 5.613 1.776 -7.083 1.00 94.94 88 LEU A C 1
ATOM 697 O O . LEU A 1 88 ? 4.550 1.160 -7.120 1.00 94.94 88 LEU A O 1
ATOM 701 N N . CYS A 1 89 ? 5.699 3.109 -7.110 1.00 89.81 89 CYS A N 1
ATOM 702 C CA . CYS A 1 89 ? 4.581 4.010 -7.410 1.00 89.81 89 CYS A CA 1
ATOM 703 C C . CYS A 1 89 ? 4.909 4.981 -8.549 1.00 89.81 89 CYS A C 1
ATOM 705 O O . CYS A 1 89 ? 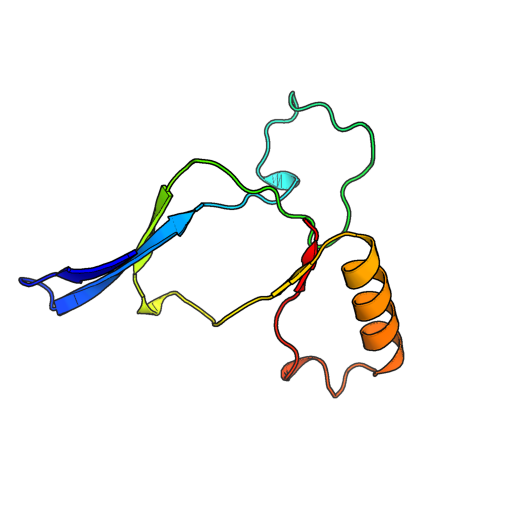6.100 5.373 -8.676 1.00 89.81 89 CYS A O 1
#

Foldseek 3Di:
DWDADPPPRWIKDKDWDKDDPVRDDPVPDDPDDDDPQEIHTDPDIDMDTPVVDPDDAAEDEPVVVVVVVVVVVVVDDPCVVPDGHYHYD

Sequence (89 aa):
AMWEDNKTRSKWVIGSQCYFPDDLPEEVGRPCAPESNEVYESNHDITVMAGLIQGPCEVLPSSKFNEESQRRAHLGNSTSERLRPVYLC

Solvent-accessible surface area (backbone atoms only — not comparable to full-atom values): 5566 Å² total; per-residue (Å²): 91,77,52,68,43,86,88,79,68,48,46,37,34,44,45,68,38,65,37,44,71,88,74,51,63,85,84,64,78,65,99,61,84,83,59,90,53,38,43,43,84,47,94,48,75,40,81,44,54,54,88,74,63,89,68,77,66,46,79,30,48,63,73,58,36,52,53,50,52,52,55,51,68,75,62,46,83,90,56,53,91,76,54,67,56,70,30,32,83

Nearest PDB structures (foldseek):
  6w8w-assembly1_B  TM=6.471E-01  e=3.220E-02  Mus musculus
  4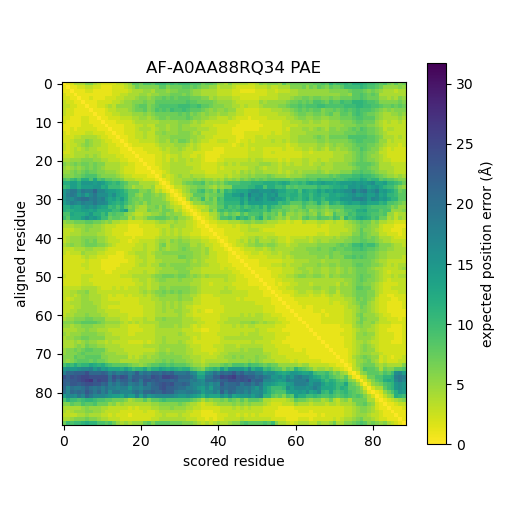da4-assembly2_B  TM=5.988E-01  e=2.038E-02  Mus musculus
  6w8v-assembly1_B  TM=6.217E-01  e=3.017E-02  Mus musculus
  7xi9-assembly1_A  TM=6.239E-01  e=5.090E-02  Homo sapiens
  6w8v-assembly1_A  TM=6.174E-01  e=4.767E-02  Mus musculus

Secondary structure (DSSP, 8-state):
-EEE-TTT--EEEEEEEEE-GGGS-TTS--SSPPPTTB-EEEEEEEEEEGGG-----EEE-HHHHHHHHHHHHHH-GGGGGGSPPEEE-

Mean predicted aligned error: 5.56 Å

Organism: NCBI:txid112253

pLDDT: mean 89.23, std 9.43, range [58.28, 98.06]

Radius of gyration: 16.5 Å; Cα contacts (8 Å, |Δi|>4): 104; chains: 1; bounding box: 39×22×46 Å